Protein AF-A0A968JLB0-F1 (afdb_monomer_lite)

Secondary structure (DSSP, 8-state):
-------GGGTT--EEETTEEEEEETTEEEEEE-PPPSSPPPHHHHHHHHHHHHHHHHHHHHHHHHHHHHHHGGG----

Structure (mmCIF, N/CA/C/O backbone):
data_AF-A0A968JLB0-F1
#
_entry.id   AF-A0A968JLB0-F1
#
loop_
_atom_site.group_PDB
_atom_site.id
_atom_site.type_symbol
_atom_site.label_atom_id
_atom_site.label_alt_id
_atom_site.label_comp_id
_atom_site.label_asym_id
_atom_site.label_entity_id
_atom_site.label_seq_id
_atom_site.pdbx_PDB_ins_code
_atom_site.Cartn_x
_atom_site.Cartn_y
_atom_site.Cartn_z
_atom_site.occupancy
_atom_site.B_iso_or_equiv
_atom_site.auth_seq_id
_atom_site.auth_comp_id
_atom_site.auth_asym_id
_atom_site.auth_atom_id
_atom_site.pdbx_PDB_model_num
ATOM 1 N N . MET A 1 1 ? -15.876 -18.024 -8.676 1.00 35.47 1 MET A N 1
ATOM 2 C CA . MET A 1 1 ? -16.062 -17.105 -7.527 1.00 35.47 1 MET A CA 1
ATOM 3 C C . MET A 1 1 ? -15.762 -17.879 -6.257 1.00 35.47 1 MET A C 1
ATOM 5 O O . MET A 1 1 ? -16.481 -18.826 -5.973 1.00 35.47 1 MET A O 1
ATOM 9 N N . ALA A 1 2 ? -14.686 -17.547 -5.540 1.00 41.69 2 ALA A N 1
ATOM 10 C CA . ALA A 1 2 ? -14.402 -18.174 -4.251 1.00 41.69 2 ALA A CA 1
ATOM 11 C C . ALA A 1 2 ? -15.418 -17.654 -3.223 1.00 41.69 2 ALA A C 1
ATOM 13 O O . ALA A 1 2 ? -15.419 -16.466 -2.902 1.00 41.69 2 ALA A O 1
ATOM 14 N N . LYS A 1 3 ? -16.325 -18.523 -2.764 1.00 43.59 3 LYS A N 1
ATOM 15 C CA . LYS A 1 3 ? -17.180 -18.239 -1.609 1.00 43.59 3 LYS A CA 1
ATOM 16 C C . LYS A 1 3 ? -16.296 -18.358 -0.370 1.00 43.59 3 LYS A C 1
ATOM 18 O O . LYS A 1 3 ? -15.897 -19.455 -0.004 1.00 43.59 3 LYS A O 1
ATOM 23 N N . ILE A 1 4 ? -15.932 -17.220 0.209 1.00 50.56 4 ILE A N 1
ATOM 24 C CA . ILE A 1 4 ? -15.282 -17.171 1.517 1.00 50.56 4 ILE A CA 1
ATOM 25 C C . ILE A 1 4 ? -16.396 -17.420 2.533 1.00 50.56 4 ILE A C 1
ATOM 27 O O . ILE A 1 4 ? -17.283 -16.577 2.685 1.00 50.56 4 ILE A O 1
ATOM 31 N N . ASP A 1 5 ? -16.390 -18.596 3.160 1.00 48.66 5 ASP A N 1
ATOM 32 C CA . ASP A 1 5 ? -17.247 -18.875 4.309 1.00 48.66 5 ASP A CA 1
ATOM 33 C C . ASP A 1 5 ? -16.998 -17.811 5.378 1.00 48.66 5 ASP A C 1
ATOM 35 O O . ASP A 1 5 ? -15.849 -17.429 5.623 1.00 48.66 5 ASP A O 1
ATOM 39 N N . LYS A 1 6 ? -18.081 -17.299 5.974 1.00 49.19 6 LYS A N 1
ATOM 40 C CA . LYS A 1 6 ? -18.064 -16.294 7.046 1.00 49.19 6 LYS A CA 1
ATOM 41 C C . LYS A 1 6 ? -17.396 -16.884 8.287 1.00 49.19 6 LYS A C 1
ATOM 43 O O . LYS A 1 6 ? -18.055 -17.285 9.236 1.00 49.19 6 LYS A O 1
ATOM 48 N N . ASN A 1 7 ? -16.077 -16.986 8.255 1.00 48.81 7 ASN A N 1
ATOM 49 C CA . ASN A 1 7 ? -15.291 -17.399 9.392 1.00 48.81 7 ASN A CA 1
ATOM 50 C C . ASN A 1 7 ? -15.077 -16.148 10.247 1.00 48.81 7 ASN A C 1
ATOM 52 O O . ASN A 1 7 ? -14.513 -15.161 9.769 1.00 48.81 7 ASN A O 1
ATOM 56 N N . THR A 1 8 ? -15.544 -16.186 11.492 1.00 52.19 8 THR A N 1
ATOM 57 C CA . THR A 1 8 ? -15.543 -15.102 12.495 1.00 52.19 8 THR A CA 1
ATOM 58 C C . THR A 1 8 ? -14.167 -14.447 12.673 1.00 52.19 8 THR A C 1
ATOM 60 O O . THR A 1 8 ? -14.048 -13.299 13.093 1.00 52.19 8 THR A O 1
ATOM 63 N N . LEU A 1 9 ? -13.107 -15.155 12.274 1.00 54.59 9 LEU A N 1
ATOM 64 C CA . LEU A 1 9 ? -11.738 -14.655 12.201 1.00 54.59 9 LEU A CA 1
ATOM 65 C C . LEU A 1 9 ? -11.575 -13.450 11.254 1.00 54.59 9 LEU A C 1
ATOM 67 O O . LEU A 1 9 ? -10.750 -12.593 11.535 1.00 54.59 9 LEU A O 1
ATOM 71 N N . PHE A 1 10 ? -12.352 -13.325 10.171 1.00 54.22 10 PHE A N 1
ATOM 72 C CA . PHE A 1 10 ? -12.186 -12.254 9.172 1.00 54.22 10 PHE A CA 1
ATOM 73 C C . PHE A 1 10 ? -12.932 -10.948 9.487 1.00 54.22 10 PHE A C 1
ATOM 75 O O . PHE A 1 10 ? -12.661 -9.923 8.856 1.00 54.22 10 PHE A O 1
ATOM 82 N N . GLU A 1 11 ? -13.843 -10.934 10.462 1.00 55.31 11 GLU A N 1
ATOM 83 C CA . GLU A 1 11 ? -14.667 -9.751 10.775 1.00 55.31 11 GLU A CA 1
ATOM 84 C C . GLU A 1 11 ? -13.858 -8.590 11.383 1.00 55.31 11 GLU A C 1
ATOM 86 O O . GLU A 1 11 ? -14.254 -7.421 11.305 1.00 55.31 11 GLU A O 1
ATOM 91 N N . ASN A 1 12 ? -12.680 -8.887 11.937 1.00 59.91 12 ASN A N 1
ATOM 92 C CA . ASN A 1 12 ? -11.804 -7.901 12.575 1.00 59.91 12 ASN A CA 1
ATOM 93 C C . ASN A 1 12 ? -10.412 -7.793 11.942 1.00 59.91 12 ASN A C 1
ATOM 95 O O . ASN A 1 12 ? -9.579 -7.027 12.424 1.00 59.91 12 ASN A O 1
ATOM 99 N N . ILE A 1 13 ? -10.152 -8.499 10.839 1.00 64.31 13 ILE A N 1
ATOM 100 C CA . ILE A 1 13 ? -8.848 -8.436 10.178 1.00 64.31 13 ILE A CA 1
ATOM 101 C C . ILE A 1 13 ? -8.810 -7.217 9.257 1.00 64.31 13 ILE A C 1
ATOM 103 O O . ILE A 1 13 ? -9.490 -7.148 8.236 1.00 64.31 13 ILE A O 1
ATOM 107 N N . THR A 1 14 ? -7.966 -6.253 9.616 1.00 68.00 14 THR A N 1
ATOM 108 C CA . THR A 1 14 ? -7.483 -5.210 8.708 1.00 68.00 14 THR A CA 1
ATOM 109 C C . THR A 1 14 ? -5.988 -5.413 8.547 1.00 68.00 14 THR A C 1
ATOM 111 O O . THR A 1 14 ? -5.258 -5.425 9.533 1.00 68.00 14 THR A O 1
ATOM 114 N N . GLY A 1 15 ? -5.518 -5.615 7.319 1.00 69.06 15 GLY A N 1
ATOM 115 C CA . GLY A 1 15 ? -4.108 -5.910 7.087 1.00 69.06 15 GLY A CA 1
ATOM 116 C C . GLY A 1 15 ? -3.851 -6.704 5.816 1.00 69.06 15 GLY A C 1
ATOM 117 O O . GLY A 1 15 ? -4.755 -6.970 5.025 1.00 69.06 15 GLY A O 1
ATOM 118 N N . LYS A 1 16 ? -2.587 -7.069 5.609 1.00 77.25 16 LYS A N 1
ATOM 119 C CA . LYS A 1 16 ? -2.132 -7.848 4.455 1.00 77.25 16 LYS A CA 1
ATOM 120 C C . LYS A 1 16 ? -1.703 -9.241 4.914 1.00 77.25 16 LYS A C 1
ATOM 122 O O . LYS A 1 16 ? -0.816 -9.349 5.753 1.00 77.25 16 LYS A O 1
ATOM 127 N N . LEU A 1 17 ? -2.289 -10.284 4.329 1.00 75.06 17 LEU A N 1
ATOM 128 C CA . LEU A 1 17 ? -1.900 -11.681 4.518 1.00 75.06 17 LEU A CA 1
ATOM 129 C C . LEU A 1 17 ? -1.455 -12.254 3.169 1.00 75.06 17 LEU A C 1
ATOM 131 O O . LEU A 1 17 ? -2.272 -12.501 2.282 1.00 75.06 17 LEU A O 1
ATOM 135 N N . GLY A 1 18 ? -0.144 -12.416 2.987 1.00 75.75 18 GLY A N 1
ATOM 136 C CA . GLY A 1 18 ? 0.427 -12.826 1.703 1.00 75.75 18 GLY A CA 1
ATOM 137 C C . GLY A 1 18 ? 0.017 -11.878 0.568 1.00 75.75 18 GLY A C 1
ATOM 138 O O . GLY A 1 18 ? 0.287 -10.676 0.619 1.00 75.75 18 GLY A O 1
ATOM 139 N N . ASN A 1 19 ? -0.664 -12.420 -0.442 1.00 76.31 19 ASN A N 1
ATOM 140 C CA . ASN A 1 19 ? -1.198 -11.672 -1.585 1.00 76.31 19 ASN A CA 1
ATOM 141 C C . ASN A 1 19 ? -2.639 -11.191 -1.378 1.00 76.31 19 ASN A C 1
ATOM 143 O O . ASN A 1 19 ? -3.296 -10.812 -2.336 1.00 76.31 19 ASN A O 1
ATOM 147 N N . VAL A 1 20 ? -3.163 -11.200 -0.157 1.00 75.31 20 VAL A N 1
ATOM 148 C CA . VAL A 1 20 ? -4.529 -10.757 0.131 1.00 75.31 20 VAL A CA 1
ATOM 149 C C . VAL A 1 20 ? -4.488 -9.557 1.069 1.00 75.31 20 VAL A C 1
ATOM 151 O O . VAL A 1 20 ? -3.745 -9.549 2.047 1.00 75.31 20 VAL A O 1
ATOM 154 N N . VAL A 1 21 ? -5.265 -8.521 0.769 1.00 79.50 21 VAL A N 1
ATOM 155 C CA . VAL A 1 21 ? -5.448 -7.346 1.626 1.00 79.50 21 VAL A CA 1
ATOM 156 C C . VAL A 1 21 ? -6.888 -7.308 2.101 1.00 79.50 21 VAL A C 1
ATOM 158 O O . VAL A 1 21 ? -7.814 -7.267 1.295 1.00 79.50 21 VAL A O 1
ATOM 161 N N . PHE A 1 22 ? -7.062 -7.281 3.415 1.00 81.38 22 PHE A N 1
ATOM 162 C CA . PHE A 1 22 ? -8.343 -7.115 4.081 1.00 81.38 22 PHE A CA 1
ATOM 163 C C . PHE A 1 22 ? -8.479 -5.658 4.507 1.00 81.38 22 PHE A C 1
ATOM 165 O O . PHE A 1 22 ? -7.621 -5.124 5.217 1.00 81.38 22 PHE A O 1
ATOM 172 N N . ARG A 1 23 ? -9.548 -5.001 4.061 1.00 79.19 23 ARG A N 1
ATOM 173 C CA . ARG A 1 23 ? -9.852 -3.616 4.417 1.00 79.19 23 ARG A CA 1
ATOM 174 C C . ARG A 1 23 ? -11.223 -3.550 5.062 1.00 79.19 23 ARG A C 1
ATOM 176 O O . ARG A 1 23 ? -12.227 -3.789 4.394 1.00 79.19 23 ARG A O 1
ATOM 183 N N . LYS A 1 24 ? -11.263 -3.167 6.334 1.00 78.88 24 LYS A N 1
ATOM 184 C CA . LYS A 1 24 ? -12.513 -2.866 7.026 1.00 78.88 24 LYS A CA 1
ATOM 185 C C . LYS A 1 24 ? -12.996 -1.461 6.658 1.00 78.88 24 LYS A C 1
ATOM 187 O O . LYS A 1 24 ? -12.210 -0.519 6.558 1.00 78.88 24 LYS A O 1
ATOM 192 N N . THR A 1 25 ? -14.283 -1.317 6.381 1.00 77.38 25 THR A N 1
ATOM 193 C CA . THR A 1 25 ? -14.960 -0.041 6.126 1.00 77.38 25 THR A CA 1
ATOM 194 C C . THR A 1 25 ? -16.321 -0.112 6.810 1.00 77.38 25 THR A C 1
ATOM 196 O O . THR A 1 25 ? -17.237 -0.771 6.318 1.00 77.38 25 THR A O 1
ATOM 199 N N . GLY A 1 26 ? -16.425 0.509 7.988 1.00 78.62 26 GLY A N 1
ATOM 200 C CA . GLY A 1 26 ? -17.562 0.306 8.888 1.00 78.62 26 GLY A CA 1
ATOM 201 C C . GLY A 1 26 ? -17.668 -1.158 9.330 1.00 78.62 26 GLY A C 1
ATOM 202 O O . GLY A 1 26 ? -16.680 -1.760 9.749 1.00 78.62 26 GLY A O 1
ATOM 203 N N . GLU A 1 27 ? -18.857 -1.740 9.187 1.00 77.31 27 GLU A N 1
ATOM 204 C CA . GLU A 1 27 ? -19.145 -3.144 9.527 1.00 77.31 27 GLU A CA 1
ATOM 205 C C . GLU A 1 27 ? -18.737 -4.149 8.438 1.00 77.31 27 GLU A C 1
ATOM 207 O O . GLU A 1 27 ? -18.853 -5.356 8.631 1.00 77.31 27 GLU A O 1
ATOM 212 N N . LYS A 1 28 ? -18.258 -3.684 7.277 1.00 75.06 28 LYS A N 1
ATOM 213 C CA . LYS A 1 28 ? -17.919 -4.556 6.144 1.00 75.06 28 LYS A CA 1
ATOM 214 C C . LYS A 1 28 ? -16.408 -4.721 6.005 1.00 75.06 28 LYS A C 1
ATOM 216 O O . LYS A 1 28 ? -15.671 -3.737 6.041 1.00 75.06 28 LYS A O 1
ATOM 221 N N . THR A 1 29 ? -15.959 -5.950 5.753 1.00 77.12 29 THR A N 1
ATOM 222 C CA . THR A 1 29 ? -14.568 -6.255 5.382 1.00 77.12 29 THR A CA 1
ATOM 223 C C . THR A 1 29 ? -14.494 -6.606 3.899 1.00 77.12 29 THR A C 1
ATOM 225 O O . THR A 1 29 ? -15.060 -7.603 3.455 1.00 77.12 29 THR A O 1
ATOM 228 N N . SER A 1 30 ? -13.781 -5.789 3.126 1.00 79.25 30 SER A N 1
ATOM 229 C CA . SER A 1 30 ? -13.487 -6.035 1.712 1.00 79.25 30 SER A CA 1
ATOM 230 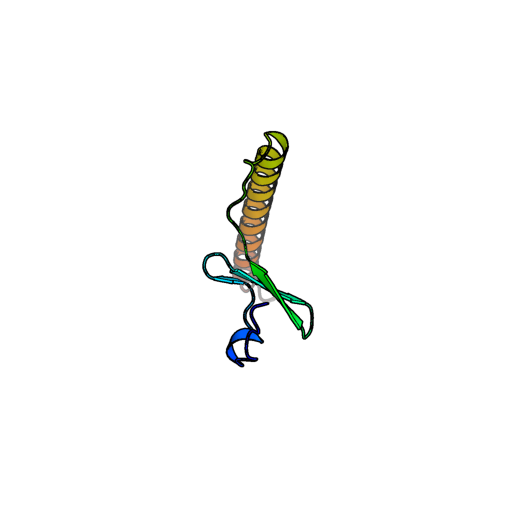C C . SER A 1 30 ? -12.172 -6.792 1.565 1.00 79.25 30 SER A C 1
ATOM 232 O O . SER A 1 30 ? -11.180 -6.456 2.215 1.00 79.25 30 SER A O 1
ATOM 234 N N . VAL A 1 31 ? -12.153 -7.782 0.675 1.00 77.31 31 VAL A N 1
ATOM 235 C CA . VAL A 1 31 ? -10.982 -8.623 0.401 1.00 77.31 31 VAL A CA 1
ATOM 236 C C . VAL A 1 31 ? -10.448 -8.310 -0.991 1.00 77.31 31 VAL A C 1
ATOM 238 O O . VAL A 1 31 ? -11.158 -8.454 -1.983 1.00 77.31 31 VAL A O 1
ATOM 241 N N . TYR A 1 32 ? -9.187 -7.898 -1.071 1.00 75.69 32 TYR A N 1
ATOM 242 C CA . TYR A 1 32 ? -8.493 -7.609 -2.321 1.00 75.69 32 TYR A CA 1
ATOM 243 C C . TYR A 1 32 ? -7.405 -8.648 -2.541 1.00 75.69 32 TYR A C 1
ATOM 245 O O . TYR A 1 32 ? -6.485 -8.767 -1.735 1.00 75.69 32 TYR A O 1
ATOM 253 N N . ILE A 1 33 ? -7.477 -9.377 -3.649 1.00 75.00 33 ILE A N 1
ATOM 254 C CA . ILE A 1 33 ? -6.390 -10.259 -4.069 1.00 75.00 33 ILE A CA 1
ATOM 255 C C . ILE A 1 33 ? -5.396 -9.404 -4.856 1.00 75.00 33 ILE A C 1
ATOM 257 O O . ILE A 1 33 ? -5.685 -8.931 -5.952 1.00 75.00 33 ILE A O 1
ATOM 261 N N . LEU A 1 34 ? -4.223 -9.182 -4.275 1.00 68.75 34 LEU A N 1
ATOM 262 C CA . LEU A 1 34 ? -3.071 -8.596 -4.940 1.00 68.75 34 LEU A CA 1
ATOM 263 C C . LEU A 1 34 ? -2.481 -9.638 -5.889 1.00 68.75 34 LEU A C 1
ATOM 265 O O . LEU A 1 34 ? -1.590 -10.407 -5.530 1.00 68.75 34 LEU A O 1
ATOM 269 N N . SER A 1 35 ? -2.970 -9.656 -7.123 1.00 69.12 35 SER A N 1
ATOM 270 C CA . SER A 1 35 ? -2.252 -10.330 -8.196 1.00 69.12 35 SER A CA 1
ATOM 271 C C . SER A 1 35 ? -0.888 -9.656 -8.398 1.00 69.12 35 SER A C 1
ATOM 273 O O . SER A 1 35 ? -0.794 -8.424 -8.279 1.00 69.12 35 SER A O 1
ATOM 275 N N . PRO A 1 36 ? 0.167 -10.417 -8.743 1.00 69.12 36 PRO A N 1
ATOM 276 C CA . PRO A 1 36 ? 1.405 -9.829 -9.229 1.00 69.12 36 PRO A CA 1
ATOM 277 C C . PRO A 1 36 ? 1.069 -8.839 -10.343 1.00 69.12 36 PRO A C 1
ATOM 279 O O . PRO A 1 36 ? 0.293 -9.147 -11.250 1.00 69.12 36 PRO A O 1
ATOM 282 N N . ARG A 1 37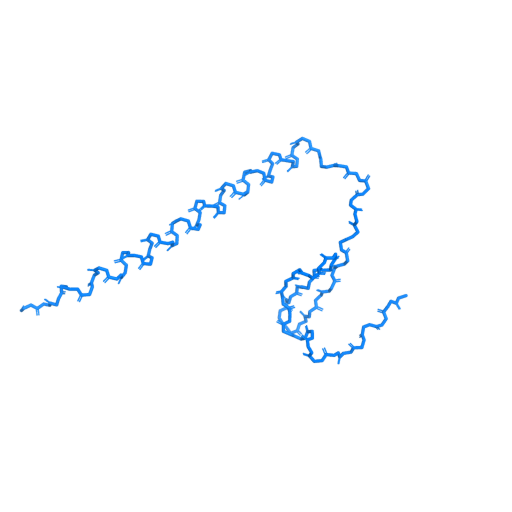 ? 1.592 -7.616 -10.242 1.00 68.88 37 ARG A N 1
ATOM 283 C CA . ARG A 1 37 ? 1.394 -6.618 -11.292 1.00 68.88 37 ARG A CA 1
ATOM 284 C C . ARG A 1 37 ? 2.006 -7.165 -12.581 1.00 68.88 37 ARG A C 1
ATOM 286 O O . ARG A 1 37 ? 3.194 -7.466 -12.600 1.00 68.88 37 ARG A O 1
ATOM 293 N N . SER A 1 38 ? 1.214 -7.244 -13.647 1.00 71.31 38 SER A N 1
ATOM 294 C CA . SER A 1 38 ? 1.711 -7.610 -14.978 1.00 71.31 38 SER A CA 1
ATOM 295 C C . SER A 1 38 ? 2.601 -6.523 -15.586 1.00 71.31 38 SER A C 1
ATOM 297 O O . SER A 1 38 ? 3.423 -6.813 -16.447 1.00 71.31 38 SER A O 1
ATOM 299 N N . VAL A 1 39 ? 2.459 -5.274 -15.123 1.00 76.88 39 VAL A N 1
ATOM 300 C CA . VAL A 1 39 ? 3.182 -4.110 -15.645 1.00 76.88 39 VAL A CA 1
ATOM 301 C C . VAL A 1 39 ? 3.976 -3.434 -14.521 1.00 76.88 39 VAL A C 1
ATOM 303 O O . VAL A 1 39 ? 3.400 -3.151 -13.459 1.00 76.88 39 VAL A O 1
ATOM 306 N N . PRO A 1 40 ? 5.278 -3.152 -14.714 1.00 80.25 40 PRO A N 1
ATOM 307 C CA . PRO A 1 40 ? 6.076 -2.440 -13.724 1.00 80.25 40 PRO A CA 1
ATOM 308 C C . PRO A 1 40 ? 5.567 -1.009 -13.515 1.00 80.25 40 PRO A C 1
ATOM 310 O O . PRO A 1 40 ? 4.960 -0.402 -14.397 1.00 80.25 40 PRO A O 1
ATOM 313 N N . PHE A 1 41 ? 5.846 -0.441 -12.339 1.00 83.06 41 PHE A N 1
ATOM 314 C CA . PHE A 1 41 ? 5.519 0.956 -12.058 1.00 83.06 41 PHE A CA 1
ATOM 315 C C . PHE A 1 41 ? 6.231 1.903 -13.024 1.00 83.06 41 PHE A C 1
ATOM 317 O O . PHE A 1 41 ? 7.442 1.786 -13.245 1.00 83.06 41 PHE A O 1
ATOM 324 N N . SER A 1 42 ? 5.493 2.897 -13.519 1.00 87.94 42 SER A N 1
ATOM 325 C CA . SER A 1 42 ? 6.082 3.985 -14.295 1.00 87.94 42 SER A CA 1
ATOM 326 C C . SER A 1 42 ? 7.039 4.818 -13.432 1.00 87.94 42 SER A C 1
ATOM 328 O O . SER A 1 42 ? 6.950 4.831 -12.200 1.00 87.94 42 SER A O 1
ATOM 330 N N . LYS A 1 43 ? 7.956 5.558 -14.068 1.00 92.00 43 LYS A N 1
ATOM 331 C CA . LYS A 1 43 ? 8.919 6.427 -13.364 1.00 92.00 43 LYS A CA 1
ATOM 332 C C . LYS A 1 43 ? 8.219 7.421 -12.425 1.00 92.00 43 LYS A C 1
ATOM 334 O O . LYS A 1 43 ? 8.656 7.616 -11.293 1.00 92.00 43 LYS A O 1
ATOM 339 N N . ASN A 1 44 ? 7.086 7.973 -12.861 1.00 89.75 44 ASN A N 1
ATOM 340 C CA . ASN A 1 44 ? 6.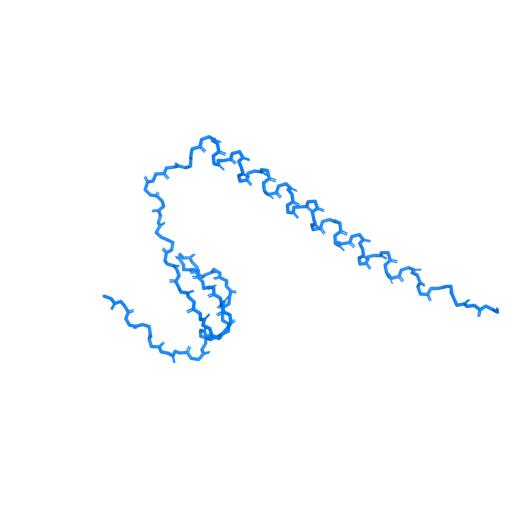286 8.911 -12.071 1.00 89.75 44 ASN A CA 1
ATOM 341 C C . ASN A 1 44 ? 5.620 8.232 -10.869 1.00 89.75 44 ASN A C 1
ATOM 343 O O . ASN A 1 44 ? 5.619 8.791 -9.774 1.00 89.75 44 ASN A O 1
ATOM 347 N N . GLN A 1 45 ? 5.111 7.008 -11.045 1.00 85.88 45 GLN A N 1
ATOM 348 C CA . GLN A 1 45 ? 4.529 6.230 -9.948 1.00 85.88 45 GLN A CA 1
ATOM 349 C C . GLN A 1 45 ? 5.581 5.867 -8.895 1.00 85.88 45 GLN A C 1
ATOM 351 O O . GLN A 1 45 ? 5.317 6.013 -7.704 1.00 85.88 45 GLN A O 1
ATOM 356 N N . LYS A 1 46 ? 6.792 5.478 -9.318 1.00 90.75 46 LYS A N 1
ATOM 357 C CA . LYS A 1 46 ? 7.913 5.219 -8.399 1.00 90.75 46 LYS A CA 1
ATOM 358 C C . LYS A 1 46 ? 8.282 6.466 -7.589 1.00 90.75 46 LYS A C 1
ATOM 360 O O . LYS A 1 46 ? 8.391 6.387 -6.371 1.00 90.75 46 LYS A O 1
ATOM 365 N N . ASN A 1 47 ? 8.402 7.619 -8.249 1.00 92.88 47 ASN A N 1
ATOM 366 C CA . ASN A 1 47 ? 8.718 8.889 -7.585 1.00 92.88 47 ASN A CA 1
ATOM 367 C C . ASN A 1 47 ? 7.620 9.298 -6.584 1.00 92.88 47 ASN A C 1
ATOM 369 O O . ASN A 1 47 ? 7.906 9.684 -5.454 1.00 92.88 47 ASN A O 1
ATOM 373 N N . SER A 1 48 ? 6.346 9.147 -6.957 1.00 87.44 48 SER A N 1
ATOM 374 C CA . SER A 1 48 ? 5.220 9.392 -6.047 1.00 87.44 48 SER A CA 1
ATOM 375 C C . SER A 1 48 ? 5.263 8.477 -4.816 1.00 87.44 48 SER A C 1
ATOM 377 O O . SER A 1 48 ? 5.105 8.955 -3.692 1.00 87.44 48 SER A O 1
ATOM 379 N N . GLN A 1 49 ? 5.558 7.188 -5.004 1.00 88.19 49 GLN A N 1
ATOM 380 C CA . GLN A 1 49 ? 5.687 6.229 -3.907 1.00 88.19 49 GLN A CA 1
ATOM 381 C C . GLN A 1 49 ? 6.852 6.574 -2.967 1.00 88.19 49 GLN A C 1
ATOM 383 O O . GLN A 1 49 ? 6.714 6.469 -1.748 1.00 88.19 49 GLN A O 1
ATOM 388 N N . GLU A 1 50 ? 7.983 7.022 -3.513 1.00 92.38 50 GLU A N 1
ATOM 389 C CA . GLU A 1 50 ? 9.135 7.463 -2.724 1.00 92.38 50 GLU A CA 1
ATOM 390 C C . GLU A 1 50 ? 8.806 8.706 -1.884 1.00 92.38 50 GLU A C 1
ATOM 392 O O . GLU A 1 50 ? 9.091 8.741 -0.685 1.00 92.38 50 GLU A O 1
ATOM 397 N N . ARG A 1 51 ? 8.141 9.703 -2.482 1.00 91.56 51 ARG A N 1
ATOM 398 C CA . ARG A 1 51 ? 7.686 10.913 -1.776 1.00 91.56 51 ARG A CA 1
ATOM 399 C C . ARG A 1 51 ? 6.715 10.575 -0.654 1.00 91.56 51 ARG A C 1
ATOM 401 O O . ARG A 1 51 ? 6.870 11.075 0.456 1.00 91.56 51 ARG A O 1
ATOM 408 N N . PHE A 1 52 ? 5.755 9.693 -0.927 1.00 90.12 52 PHE A N 1
ATOM 409 C CA . PHE A 1 52 ? 4.813 9.230 0.084 1.00 90.12 52 PHE A CA 1
ATOM 410 C C . PHE A 1 52 ? 5.537 8.543 1.247 1.00 90.12 52 PHE A C 1
ATOM 412 O O . PHE A 1 52 ? 5.283 8.865 2.404 1.00 90.12 52 PHE A O 1
ATOM 419 N N . ARG A 1 53 ? 6.501 7.659 0.960 1.00 91.00 53 ARG A N 1
ATOM 420 C CA . ARG A 1 53 ? 7.307 6.997 1.995 1.00 91.00 53 ARG A CA 1
ATOM 421 C C . ARG A 1 53 ? 8.056 8.007 2.868 1.00 91.00 53 ARG A C 1
ATOM 423 O O . ARG A 1 53 ? 8.038 7.868 4.086 1.00 91.00 53 ARG A O 1
ATOM 430 N N . LYS A 1 54 ? 8.680 9.024 2.264 1.00 91.31 54 LYS A N 1
ATOM 431 C CA . LYS A 1 54 ? 9.369 10.097 3.002 1.00 91.31 54 LYS A CA 1
ATOM 432 C C . LYS A 1 54 ? 8.405 10.865 3.910 1.00 91.31 54 LYS A C 1
ATOM 434 O O . LYS A 1 54 ? 8.720 11.075 5.075 1.00 91.31 54 LYS A O 1
ATOM 439 N N . ALA A 1 55 ? 7.223 11.221 3.409 1.00 89.88 55 ALA A N 1
ATOM 440 C CA . ALA A 1 55 ? 6.209 11.920 4.198 1.00 89.88 55 ALA A CA 1
ATOM 441 C C . ALA A 1 55 ? 5.717 11.086 5.395 1.00 89.88 55 ALA A C 1
ATOM 443 O O . ALA A 1 55 ? 5.572 11.615 6.493 1.00 89.88 55 ALA A O 1
ATOM 444 N N . VAL A 1 56 ? 5.511 9.777 5.207 1.00 89.69 56 VAL A N 1
ATOM 445 C CA . VAL A 1 56 ? 5.120 8.870 6.298 1.00 89.69 56 VAL A CA 1
ATOM 446 C C . VAL A 1 56 ? 6.205 8.786 7.370 1.00 89.69 56 VAL A C 1
ATOM 448 O O . VAL A 1 56 ? 5.875 8.845 8.550 1.00 89.69 56 VAL A O 1
ATOM 451 N N . LEU A 1 57 ? 7.482 8.685 6.988 1.00 90.19 57 LEU A N 1
ATOM 452 C CA . LEU A 1 57 ? 8.589 8.652 7.952 1.00 90.19 57 LEU A CA 1
ATOM 453 C C . LEU A 1 57 ? 8.664 9.946 8.771 1.00 90.19 57 LEU A C 1
ATOM 455 O O . LEU A 1 57 ? 8.701 9.878 9.995 1.00 90.19 57 LEU A O 1
ATOM 459 N N . MET A 1 58 ? 8.572 11.110 8.118 1.00 88.50 58 MET A N 1
ATOM 460 C CA . MET A 1 58 ? 8.534 12.399 8.820 1.00 88.50 58 MET A CA 1
ATOM 461 C C . MET A 1 58 ? 7.341 12.493 9.781 1.00 88.50 58 MET A C 1
ATOM 463 O O . ME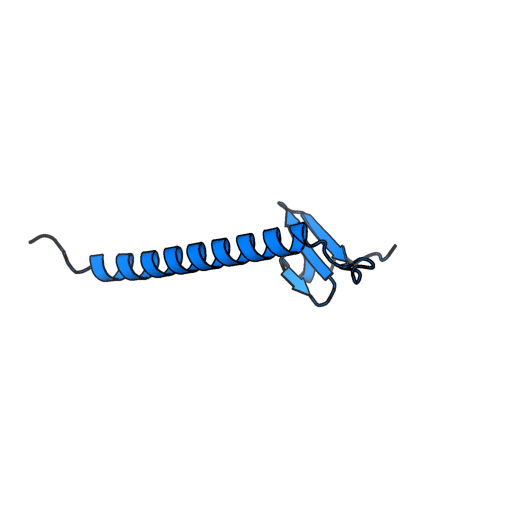T A 1 58 ? 7.478 12.972 10.904 1.00 88.50 58 MET A O 1
ATOM 467 N N . ALA A 1 59 ? 6.165 12.011 9.368 1.00 87.38 59 ALA A N 1
ATOM 468 C CA . ALA A 1 59 ? 4.987 11.988 10.230 1.00 87.38 59 ALA A CA 1
ATOM 469 C C . ALA A 1 59 ? 5.178 11.059 11.442 1.00 87.38 59 ALA A C 1
ATOM 471 O O . ALA A 1 59 ? 4.794 11.421 12.552 1.00 87.38 59 ALA A O 1
ATOM 472 N N . GLN A 1 60 ? 5.794 9.888 11.253 1.00 85.31 60 GLN A N 1
ATOM 473 C CA . GLN A 1 60 ? 6.111 8.960 12.343 1.00 85.31 60 GLN A CA 1
ATOM 474 C C . GLN A 1 60 ? 7.105 9.563 13.343 1.00 85.31 60 GLN A C 1
ATOM 476 O O . GLN A 1 60 ? 6.898 9.441 14.548 1.00 85.31 60 GLN A O 1
ATOM 481 N N . GLU A 1 61 ? 8.152 10.236 12.865 1.00 85.38 61 GLU A N 1
ATOM 482 C CA . GLU A 1 61 ? 9.114 10.943 13.721 1.00 85.38 61 GLU A CA 1
ATOM 483 C C . GLU A 1 61 ? 8.440 12.072 14.509 1.00 85.38 61 GLU A C 1
ATOM 485 O O . GLU A 1 61 ? 8.614 12.174 15.722 1.00 85.38 61 GLU A O 1
ATOM 490 N N . ALA A 1 62 ? 7.587 12.867 13.858 1.00 83.62 62 ALA A N 1
ATOM 491 C CA . ALA A 1 62 ? 6.832 13.923 14.527 1.00 83.62 62 ALA A CA 1
ATOM 492 C C . ALA A 1 62 ? 5.884 13.384 15.614 1.00 83.62 62 ALA A C 1
ATOM 494 O O . ALA A 1 62 ? 5.709 14.028 16.649 1.00 83.62 62 ALA A O 1
ATOM 495 N N . MET A 1 63 ? 5.276 12.211 15.406 1.00 80.19 63 MET A N 1
ATOM 496 C CA . MET A 1 63 ? 4.438 11.562 16.422 1.00 80.19 63 MET A CA 1
ATOM 497 C C . MET A 1 63 ? 5.263 11.064 17.615 1.00 80.19 63 MET A C 1
ATOM 499 O O . MET A 1 63 ? 4.873 11.319 18.751 1.00 80.19 63 MET A O 1
ATOM 503 N N . LYS A 1 64 ? 6.426 10.443 17.380 1.00 77.62 64 LYS A N 1
ATOM 504 C CA . LYS A 1 64 ? 7.332 10.010 18.459 1.00 77.62 64 LYS A CA 1
ATOM 505 C C . LYS A 1 64 ? 7.823 11.184 19.311 1.00 77.62 64 LYS A C 1
ATOM 507 O O . LYS A 1 64 ? 7.758 11.125 20.535 1.00 77.62 64 LYS A O 1
ATOM 512 N N . ASN A 1 65 ? 8.202 12.294 18.677 1.00 68.88 65 ASN A N 1
ATOM 513 C CA . ASN A 1 65 ? 8.657 13.494 19.389 1.00 68.88 65 ASN A CA 1
ATOM 514 C C . ASN A 1 65 ? 7.543 14.135 20.244 1.00 68.88 65 ASN A C 1
ATOM 516 O O . ASN A 1 65 ? 7.815 14.731 21.290 1.00 68.88 65 ASN A O 1
ATOM 520 N N . LYS A 1 66 ? 6.272 13.996 19.836 1.00 60.59 66 LYS A N 1
ATOM 521 C CA . LYS A 1 66 ? 5.112 14.435 20.632 1.00 60.59 66 LYS A CA 1
ATOM 522 C C . LYS A 1 66 ? 4.852 13.543 21.850 1.00 60.59 66 LYS A C 1
ATOM 524 O O . LYS A 1 66 ? 4.437 14.050 22.889 1.00 60.59 66 LYS A O 1
ATOM 529 N N . GLU A 1 67 ? 5.111 12.241 21.755 1.00 59.00 67 GLU A N 1
ATOM 530 C CA . GLU A 1 67 ? 4.995 11.330 22.904 1.00 59.00 67 GLU A CA 1
ATOM 531 C C . GLU A 1 67 ? 6.087 11.574 23.961 1.00 59.00 67 GLU A C 1
ATOM 533 O O . GLU A 1 67 ? 5.818 11.460 25.158 1.00 59.00 67 GLU A O 1
ATOM 538 N N . GLU A 1 68 ? 7.300 11.958 23.552 1.00 56.09 68 GLU A N 1
ATOM 539 C CA . GLU A 1 68 ? 8.399 12.278 24.478 1.00 56.09 68 GLU A CA 1
ATOM 540 C C . GLU A 1 68 ? 8.203 13.626 25.192 1.00 56.09 68 GLU A C 1
ATOM 542 O O . GLU A 1 68 ? 8.418 13.734 26.402 1.00 56.09 68 GLU A O 1
ATOM 547 N N . THR A 1 69 ? 7.700 14.643 24.488 1.00 53.81 69 THR A N 1
ATOM 548 C CA . THR A 1 69 ? 7.415 15.964 25.084 1.00 53.81 69 THR A CA 1
ATOM 549 C C . THR A 1 69 ? 6.256 15.939 26.089 1.00 53.81 69 THR A C 1
ATOM 551 O O . THR A 1 69 ? 6.287 16.683 27.068 1.00 53.81 69 THR A O 1
ATOM 554 N N . GLY A 1 70 ? 5.283 15.033 25.932 1.00 51.00 70 GLY A N 1
ATOM 555 C CA . GLY A 1 70 ? 4.202 14.821 26.907 1.00 51.00 70 GLY A CA 1
ATOM 556 C C . GLY A 1 70 ? 4.614 14.083 28.193 1.00 51.00 70 GLY A C 1
ATOM 557 O O . GLY A 1 70 ? 3.879 14.121 29.181 1.00 51.00 70 GLY A O 1
ATOM 558 N N . LYS A 1 71 ? 5.778 13.415 28.218 1.00 51.09 71 LYS A N 1
ATOM 559 C CA . LYS A 1 71 ? 6.298 12.748 29.428 1.00 51.09 71 LYS A CA 1
ATOM 560 C C . LYS A 1 71 ? 7.114 13.687 30.322 1.00 51.09 71 LYS A C 1
ATOM 562 O O . LYS A 1 71 ? 7.056 13.535 31.539 1.00 51.09 71 LYS A O 1
ATOM 567 N N . ASN A 1 72 ? 7.791 14.687 29.754 1.00 49.78 72 ASN A N 1
ATOM 568 C CA . ASN A 1 72 ? 8.593 15.649 30.524 1.00 49.78 72 ASN A CA 1
ATOM 569 C C . ASN A 1 72 ? 7.791 16.811 31.140 1.00 49.78 72 ASN A C 1
ATOM 571 O O . ASN A 1 72 ? 8.312 17.505 32.008 1.00 49.78 72 ASN A O 1
ATOM 575 N N . SER A 1 73 ? 6.525 17.024 30.761 1.00 48.59 73 SER A N 1
ATOM 576 C CA . SER A 1 73 ? 5.712 18.117 31.322 1.00 48.59 73 SER A CA 1
ATOM 577 C C . SER A 1 73 ? 5.024 17.783 32.655 1.00 48.59 73 SER A C 1
ATOM 579 O O . SER A 1 73 ? 4.312 18.627 33.191 1.00 48.59 73 SER A O 1
ATOM 581 N N . LYS A 1 74 ? 5.199 16.572 33.207 1.00 50.94 74 LYS A N 1
ATOM 582 C CA . LYS A 1 74 ? 4.580 16.168 34.487 1.00 50.94 74 LYS A CA 1
ATOM 583 C C . LYS A 1 74 ? 5.347 16.614 35.742 1.00 50.94 74 LYS A C 1
ATOM 585 O O . LYS A 1 74 ? 4.851 16.383 36.838 1.00 50.94 74 LYS A O 1
ATOM 590 N N . ASN A 1 75 ? 6.500 17.276 35.603 1.00 51.75 75 ASN A N 1
ATOM 591 C CA . ASN A 1 75 ? 7.340 17.681 36.742 1.00 51.75 75 ASN A CA 1
ATOM 592 C C . ASN A 1 75 ? 7.234 19.161 37.148 1.00 51.75 75 ASN A C 1
ATOM 594 O O . ASN A 1 75 ? 7.970 19.589 38.030 1.00 51.75 75 ASN A O 1
ATOM 598 N N . PHE A 1 76 ? 6.317 19.938 36.570 1.00 52.72 76 PHE A N 1
ATOM 599 C CA . PHE A 1 76 ? 6.041 21.302 37.033 1.00 52.72 76 PHE A CA 1
ATOM 600 C C . PHE A 1 76 ? 4.631 21.375 37.620 1.00 52.72 76 PHE A C 1
ATOM 602 O O . PHE A 1 76 ? 3.692 21.847 36.984 1.00 52.72 76 PHE A O 1
ATOM 609 N N . GLY A 1 77 ? 4.485 20.837 38.833 1.00 43.41 77 GLY A N 1
ATOM 610 C CA . GLY A 1 77 ? 3.337 21.130 39.687 1.00 43.41 77 GLY A CA 1
ATOM 611 C C . GLY A 1 77 ? 3.463 22.552 40.256 1.00 43.41 77 GLY A C 1
ATOM 612 O O . GLY A 1 77 ? 4.581 22.965 40.570 1.00 43.41 77 GLY A O 1
ATOM 613 N N . PRO A 1 78 ? 2.367 23.322 40.358 1.00 51.81 78 PRO A N 1
ATOM 614 C CA . PRO A 1 78 ? 2.405 24.659 40.940 1.00 51.81 78 PRO A CA 1
ATOM 615 C C . PRO A 1 78 ? 2.664 24.574 42.454 1.00 51.81 78 PRO A C 1
ATOM 617 O O . PRO A 1 78 ? 1.996 23.808 43.150 1.00 51.81 78 PRO A O 1
ATOM 620 N N . HIS A 1 79 ? 3.653 25.341 42.923 1.00 42.25 79 HIS A N 1
ATOM 621 C CA . HIS A 1 79 ? 3.844 25.697 44.332 1.00 42.25 79 HIS A CA 1
ATOM 622 C C . HIS A 1 79 ? 2.852 26.783 44.750 1.00 42.25 79 HIS A C 1
ATOM 624 O O . HIS A 1 79 ? 2.562 27.659 43.901 1.00 42.25 79 HIS A O 1
#

pLDDT: mean 70.82, std 15.86, range [35.47, 92.88]

Radius of gyration: 20.76 Å; chains: 1; bounding box: 28×45×60 Å

Foldseek 3Di:
DDDDPVDVVLQPDAQDDPQWGWHDDPRDIDIDRNDPDPDDDDPVRVVVVVVVVVVVVVVVVVVVVVVVVVVVVPPDDPD

Sequence (79 aa):
MAKIDKNTLFENITGKLGNVVFRKTGEKTSVYILSPRSVPFSKNQKNSQERFRKAVLMAQEAMKNKEETGKNSKNFGPH

=== Feature glossary ===
The record interleaves many kinds of information about one protein. Here is each kind framed as the question it answers.

Q: What known structures does this most resemble?
A: Structural nearest neighbors (via Foldseek easy-search vs the PDB). Reported per hit: target PDB id, E-value, and alignment TM-score. A TM-score above ~0.5 is the conventional threshold for 'same fold'.

Q: Where is each backbone atom in 3D?
A: The mmCIF table is the protein's shape written out atom by atom. For each backbone N, Cα, C, and carbonyl O, it records an (x, y, z) coordinate triple in Å plus the residue type, chain letter, and residue number.

Q: What are the backbone torsion angles?
A: The φ/ψ torsion pair specifies the backbone conformation at each residue. φ rotates about the N–Cα bond, ψ about the Cα–C bond. Steric clashes forbid most of the (φ, ψ) plane — the allowed regions (α-helix basin, β-sheet basin, left-handed helix) are the Ramachandran-allowed regions.

Q: Which residues are buried vs exposed?
A: Solvent-accessible surface area (SASA) is the area in Å² traced out by the centre of a 1.4 Å probe sphere (a water molecule) rolled over the protein's van der Waals surface (Shrake–Rupley / Lee–Richards construction). Buried residues have near-zero SASA; fully exposed residues can exceed 200 Å². The total SASA scales roughly with the number of surface residues.

Q: How confident is the AlphaFold model at each residue?
A: pLDDT is the predicted lDDT-Cα score: AlphaFold's confidence that the local environment of each residue (all inter-atomic distances within 15 Å) is correctly placed. It is a per-residue number between 0 and 100, with higher meaning more reliable.

Q: What does the local fold look like, residue by residue?
A: 3Di is Foldseek's structural alphabet. Each residue is assigned one of twenty discrete states based on how its Cα sits relative to its spatial (not sequential) neighbors. Aligning 3Di strings finds structural homologs roughly as well as full 3D superposition, but orders of magnitude faster.

Q: How big and how compact is the whole molecule?
A: Radius of gyration (Rg) is the root-mean-square distance of Cα atoms from their centroid — a single number for overall size and compactness. A globular domain of N residues has Rg ≈ 2.2·N^0.38 Å; an extended or disordered chain has a much larger Rg. The Cα contact count is the number of residue pairs whose Cα atoms are within 8 Å and are more than four positions apart in sequence — a standard proxy for tertiary packing density. The bounding box is t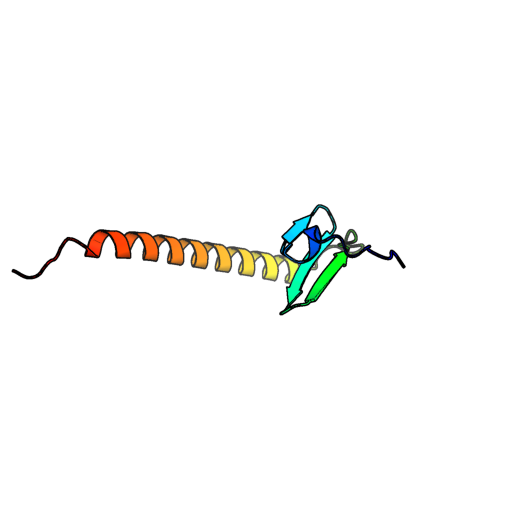he smallest axis-aligned box enclosing all Cα atoms.

Q: Which residues are in helices, strands, or loops?
A: DSSP 8-state secondary structure assigns each residue one of H (α-helix), G (3₁₀-helix), I (π-helix), E (extended β-strand), B (isolated β-bridge), T (hydrogen-bonded turn), S (bend), or '-' (coil). The assignment is computed from backbone hydrogen-bond geometry via the Kabsch–Sander algorithm.

Q: How mobile is each atom in the crystal?
A: Crystallographic B-factors measure how much each atom's electron density is smeared out, in Å². They rise in mobile loops and surface residues and fall in the buried interior. In AlphaFold models this column is repurposed to hold pLDDT instead.

Q: What if only a Cα trace is available?
A: P-SEA three-state annotation labels each residue as helix, strand, or coil based purely on the geometry of the Cα trace. It serves as a fallback when the full backbone (and thus DSSP) is unavailable.

Q: What family and function is it annotated with?
A: Database cross-references. InterPro integrates a dozen domain/family signature databases into unified entries with residue-range hits. GO terms attach function/process/location labels with evidence codes. CATH codes position the fold in a four-level structural taxonomy. Organism is the NCBI-taxonomy species name.

Q: Are the domains correctly placed relative to each other?
A: Predicted Aligned Error (PAE) is an AlphaFold confidence matrix: entry (i, j) is the expected error in the position of residue j, in ångströms, when the prediction is superimposed on the true structure at residue i. Low PAE within a block of residues means that block is internally rigid and well-predicted; high PAE between two blocks means their relative placement is uncertain even if each block individually is confident.

Q: What do the diagnostic plots show?
A: Three diagnostic plots accompany the record. The Cα contact map visualizes the tertiary structure as a 2D adjacency matrix (8 Å cutoff, sequence-local contacts suppressed). The Ramachandran plot shows the distribution of backbone (φ, ψ) torsions, with points in the α and β basins reflecting secondary structure content. The PAE plot shows AlphaFold's inter-residue confidence as a color matrix.

Q: What is the amino-acid chain?
A: Primar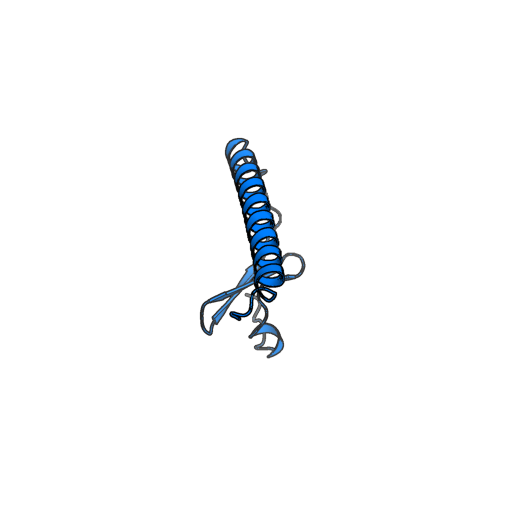y structure: the covalent order of the twenty standard amino acids along the backbone. Two proteins with the same sequence will (almost always) fold to the same structure; two with 30% identity often share a fold but not the details.

Q: What do the rendered images show?
A: The six renders are orthographic views along the three Cartesian axes in both directions. Representation (cartoon, sticks, or surface) and color scheme (sequence-rainbow or by-chain) vary across proteins so the training set covers all the common visualization conventions.